Protein AF-A0A101NLZ0-F1 (afdb_monomer_lite)

pLDDT: mean 79.04, std 18.19, range [40.56, 98.12]

Foldseek 3Di:
DDDPVVVVVVVVVVVVVVVVVVVVVVVVDPDDD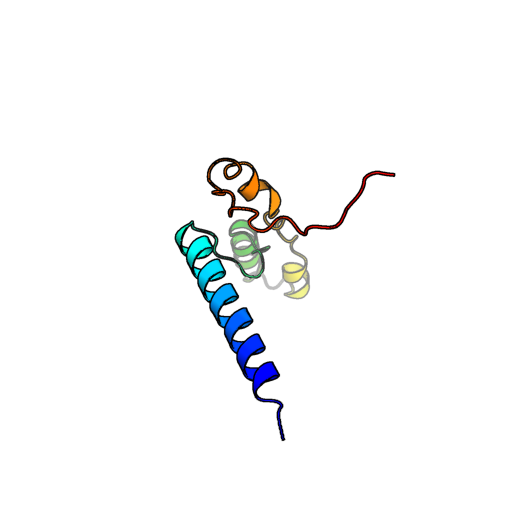FQQADVVLVVVLVVQVVDPVDDPVNSVPRGTHDGPDPVVVCVVPPPPPPDDDPPDDDPDDDDD

Organism: NCBI:txid67386

Radius of gyration: 24.42 Å; chains: 1; bounding box: 55×42×59 Å

Structure (mmCIF, N/CA/C/O backbone):
data_AF-A0A101NLZ0-F1
#
_entry.id   AF-A0A101NLZ0-F1
#
loop_
_atom_site.group_PDB
_atom_site.id
_atom_site.type_symbol
_atom_site.label_atom_id
_atom_site.label_alt_id
_atom_site.label_comp_id
_atom_site.label_asym_id
_atom_site.label_entity_id
_atom_site.label_seq_id
_atom_site.pdbx_PDB_ins_code
_atom_site.Cartn_x
_atom_site.Cartn_y
_atom_site.Cartn_z
_atom_site.occupancy
_atom_site.B_iso_or_equiv
_atom_site.auth_seq_id
_atom_site.auth_comp_id
_atom_site.auth_asym_id
_atom_site.auth_atom_id
_atom_site.pdbx_PDB_model_num
ATOM 1 N N . MET A 1 1 ? 1.109 -1.586 35.313 1.00 65.19 1 MET A N 1
ATOM 2 C CA . MET A 1 1 ? -0.272 -2.076 35.098 1.00 65.19 1 MET A CA 1
ATOM 3 C C . MET A 1 1 ? -0.892 -1.227 33.992 1.00 65.19 1 MET A C 1
ATOM 5 O O . MET A 1 1 ? -0.849 -0.010 34.113 1.00 65.19 1 MET A O 1
ATOM 9 N N . ARG A 1 2 ? -1.338 -1.821 32.876 1.00 60.75 2 ARG A N 1
ATOM 10 C CA . ARG A 1 2 ? -2.008 -1.080 31.787 1.00 60.75 2 ARG A CA 1
ATOM 11 C C . ARG A 1 2 ? -3.445 -0.761 32.213 1.00 60.75 2 ARG A C 1
ATOM 13 O O . ARG A 1 2 ? -4.067 -1.591 32.868 1.00 60.75 2 ARG A O 1
ATOM 20 N N . ALA A 1 3 ? -3.955 0.423 31.880 1.00 85.38 3 ALA A N 1
ATOM 21 C CA . ALA A 1 3 ? -5.312 0.828 32.242 1.00 85.38 3 ALA A CA 1
ATOM 22 C C . ALA A 1 3 ? -6.338 0.056 31.381 1.00 85.38 3 ALA A C 1
ATOM 24 O O . ALA A 1 3 ? -6.286 0.192 30.158 1.00 85.38 3 ALA A O 1
ATOM 25 N N . PRO A 1 4 ? -7.279 -0.716 31.965 1.00 89.69 4 PRO A N 1
ATOM 26 C CA . PRO A 1 4 ? -8.230 -1.547 31.210 1.00 89.69 4 PRO A CA 1
ATOM 27 C C . PRO A 1 4 ? -9.024 -0.784 30.138 1.00 89.69 4 PRO A C 1
ATOM 29 O O . PRO A 1 4 ? -9.293 -1.305 29.059 1.00 89.69 4 PRO A O 1
ATOM 32 N N . LEU A 1 5 ? -9.331 0.488 30.402 1.00 94.31 5 LEU A N 1
ATOM 33 C CA . LEU A 1 5 ? -10.010 1.373 29.458 1.00 94.31 5 LEU A CA 1
ATOM 34 C C . LEU A 1 5 ? -9.169 1.687 28.209 1.00 94.31 5 LEU A C 1
ATOM 36 O O . LEU A 1 5 ? -9.708 1.765 27.107 1.00 94.31 5 LEU A O 1
ATOM 40 N N . ALA A 1 6 ? -7.856 1.866 28.364 1.00 95.44 6 ALA A N 1
ATOM 41 C CA . ALA A 1 6 ? -6.981 2.204 27.244 1.00 95.44 6 ALA A CA 1
ATOM 42 C C . ALA A 1 6 ? -6.922 1.061 26.219 1.00 95.44 6 ALA A C 1
ATOM 44 O O . ALA A 1 6 ? -6.945 1.304 25.014 1.00 95.44 6 ALA A O 1
ATOM 45 N N . GLU A 1 7 ? -6.912 -0.184 26.697 1.00 93.00 7 GLU A N 1
ATOM 46 C CA . GLU A 1 7 ? -6.924 -1.363 25.827 1.00 93.00 7 GLU A CA 1
ATOM 47 C C . GLU A 1 7 ? -8.283 -1.544 25.136 1.00 93.00 7 GLU A C 1
ATOM 49 O O . GLU A 1 7 ? -8.323 -1.811 23.937 1.00 93.00 7 GLU A O 1
ATOM 54 N N . PHE A 1 8 ? -9.399 -1.290 25.833 1.00 95.38 8 PHE A N 1
ATOM 55 C CA . PHE A 1 8 ? -10.729 -1.302 25.212 1.00 95.38 8 PHE A CA 1
ATOM 56 C C . PHE A 1 8 ? -10.840 -0.299 24.052 1.00 95.38 8 PHE A C 1
ATOM 58 O O . PHE A 1 8 ? -11.275 -0.654 22.956 1.00 95.38 8 PHE A O 1
ATOM 65 N N . ILE A 1 9 ? -10.405 0.949 24.262 1.00 97.00 9 ILE A N 1
ATOM 66 C CA . ILE A 1 9 ? -10.472 1.997 23.231 1.00 97.00 9 ILE A CA 1
ATOM 67 C C . ILE A 1 9 ? -9.581 1.645 22.034 1.00 97.00 9 ILE A C 1
ATOM 69 O O . ILE A 1 9 ? -9.985 1.845 20.887 1.00 97.00 9 ILE A O 1
ATOM 73 N N . ARG A 1 10 ? -8.385 1.093 22.276 1.00 95.88 10 ARG A N 1
ATOM 74 C CA . ARG A 1 10 ? -7.486 0.643 21.207 1.00 95.88 10 ARG A CA 1
ATOM 75 C C . ARG A 1 10 ? -8.160 -0.404 20.325 1.00 95.88 10 ARG A C 1
ATOM 77 O O . ARG A 1 10 ? -8.179 -0.237 19.107 1.00 95.88 10 ARG A O 1
ATOM 84 N N . GLU A 1 11 ? -8.744 -1.440 20.922 1.00 96.69 11 GLU A N 1
ATOM 85 C CA . GLU A 1 11 ? -9.420 -2.496 20.162 1.00 96.69 11 GLU A CA 1
ATOM 86 C C . GLU A 1 11 ? -10.676 -1.986 19.447 1.00 96.69 11 GLU A C 1
ATOM 88 O O . GLU A 1 11 ? -10.934 -2.368 18.302 1.00 96.69 11 GLU A O 1
ATOM 93 N N . PHE A 1 12 ? -11.409 -1.044 20.045 1.00 97.50 12 PHE A N 1
ATOM 94 C CA . PHE A 1 12 ? -12.537 -0.390 19.384 1.00 97.50 12 PHE A CA 1
ATOM 95 C C . PHE A 1 12 ? -12.110 0.392 18.128 1.00 97.50 12 PHE A C 1
ATOM 97 O O . PHE A 1 12 ? -12.703 0.240 17.061 1.00 97.50 12 PHE A O 1
ATOM 104 N N . ILE A 1 13 ? -11.036 1.184 18.206 1.00 97.31 13 ILE A N 1
ATOM 105 C CA . ILE A 1 13 ? -10.522 1.942 17.051 1.00 97.31 13 ILE A CA 1
ATOM 106 C C . ILE A 1 13 ? -10.011 0.995 15.964 1.00 97.31 13 ILE A C 1
ATOM 108 O O . ILE A 1 13 ? -10.287 1.182 14.776 1.00 97.31 13 ILE A O 1
ATOM 112 N N . VAL A 1 14 ? -9.252 -0.027 16.357 1.00 98.12 14 VAL A N 1
ATOM 113 C CA . VAL A 1 14 ? -8.657 -0.973 15.416 1.00 98.12 14 VAL A CA 1
ATOM 114 C C . VAL A 1 14 ? -9.741 -1.788 14.703 1.00 98.12 14 VAL A C 1
ATOM 116 O O . VAL A 1 14 ? -9.669 -1.942 13.482 1.00 98.12 14 VAL A O 1
ATOM 119 N N . SER A 1 15 ? -10.750 -2.282 15.424 1.00 97.75 15 SER A N 1
ATOM 120 C CA . SER A 1 15 ? -11.874 -3.021 14.830 1.00 97.75 15 SER A CA 1
ATOM 121 C C . SER A 1 15 ? -12.673 -2.151 13.858 1.00 97.75 15 SER A C 1
ATOM 123 O O . SER A 1 15 ? -12.818 -2.541 12.699 1.00 97.75 15 SER A O 1
ATOM 125 N N . GLY A 1 16 ? -13.057 -0.933 14.255 1.00 96.94 16 GLY A N 1
ATOM 126 C CA . GLY A 1 16 ? -13.764 -0.002 13.366 1.00 96.94 16 GLY A CA 1
ATOM 127 C C . GLY A 1 16 ? -12.945 0.398 12.131 1.00 96.94 16 GLY A C 1
ATOM 128 O O . GLY A 1 16 ? -13.481 0.550 11.033 1.00 96.94 16 GLY A O 1
ATOM 129 N N . THR A 1 17 ? -11.620 0.502 12.268 1.00 96.75 17 THR A N 1
ATOM 130 C CA . THR A 1 17 ? -10.728 0.763 11.127 1.00 96.75 17 THR A CA 1
ATOM 131 C C . THR A 1 17 ? -10.691 -0.421 10.165 1.00 96.75 17 THR A C 1
ATOM 133 O O . THR A 1 17 ? -10.722 -0.233 8.949 1.00 96.75 17 THR A O 1
ATOM 136 N N . ARG A 1 18 ? -10.620 -1.652 10.685 1.00 96.94 18 ARG A N 1
ATOM 137 C CA . ARG A 1 18 ? -10.604 -2.868 9.860 1.00 96.94 18 ARG A CA 1
ATOM 138 C C . ARG A 1 18 ? -11.909 -3.050 9.098 1.00 96.94 18 ARG A C 1
ATOM 140 O O . ARG A 1 18 ? -11.845 -3.361 7.913 1.00 96.94 18 ARG A O 1
ATOM 147 N N . GLU A 1 19 ? -13.040 -2.799 9.747 1.00 96.88 19 GLU A N 1
ATOM 148 C CA . GLU A 1 19 ? -14.366 -2.811 9.125 1.00 96.88 19 GLU A CA 1
ATOM 149 C C . GLU A 1 19 ? -14.441 -1.795 7.976 1.00 96.88 19 GLU A C 1
ATOM 151 O O . GLU A 1 19 ? -14.675 -2.169 6.828 1.00 96.88 19 GLU A O 1
ATOM 156 N N . GLY A 1 20 ? -14.088 -0.531 8.232 1.00 93.25 20 GLY A N 1
ATOM 157 C CA . GLY A 1 20 ? -14.085 0.497 7.187 1.00 93.25 20 GLY A CA 1
ATOM 158 C C . GLY A 1 20 ? -13.121 0.195 6.032 1.00 93.25 20 GLY A C 1
ATOM 159 O O . GLY A 1 20 ? -13.430 0.456 4.867 1.00 93.25 20 GLY A O 1
ATOM 160 N N . LEU A 1 21 ? -11.953 -0.388 6.324 1.00 95.06 21 LEU A N 1
ATOM 161 C CA . LEU A 1 21 ? -11.011 -0.828 5.295 1.00 95.06 21 LEU A CA 1
ATOM 162 C C . LEU A 1 21 ? -11.541 -2.022 4.481 1.00 95.06 21 LEU A C 1
ATOM 164 O O . LEU A 1 21 ? -11.233 -2.122 3.293 1.00 95.06 21 LEU A O 1
ATOM 168 N N . ALA A 1 22 ? -12.303 -2.931 5.091 1.00 93.44 22 ALA A N 1
ATOM 169 C CA . ALA A 1 22 ? -12.951 -4.035 4.388 1.00 93.44 22 ALA A CA 1
ATOM 170 C C . ALA A 1 22 ? -14.030 -3.513 3.428 1.00 93.44 22 ALA A C 1
ATOM 172 O O . ALA A 1 22 ? -14.014 -3.872 2.251 1.00 93.44 22 ALA A O 1
ATOM 173 N N . ASP A 1 23 ? -14.866 -2.574 3.877 1.00 92.31 23 ASP A N 1
ATOM 174 C CA . ASP A 1 23 ? -15.907 -1.949 3.055 1.00 92.31 23 ASP A CA 1
ATOM 175 C C . ASP A 1 23 ? -15.343 -1.258 1.812 1.00 92.31 23 ASP A C 1
ATOM 177 O O . ASP A 1 23 ? -15.861 -1.408 0.703 1.00 92.31 23 ASP A O 1
ATOM 181 N N . VAL A 1 24 ? -14.261 -0.486 1.957 1.00 89.19 24 VAL A N 1
ATOM 182 C CA . VAL A 1 24 ? -13.658 0.192 0.798 1.00 89.19 24 VAL A CA 1
ATOM 183 C C . VAL A 1 24 ? -12.970 -0.788 -0.150 1.00 89.19 24 VAL A C 1
ATOM 185 O O . VAL A 1 24 ? -13.017 -0.561 -1.361 1.00 89.19 24 VAL A O 1
ATOM 188 N N . ARG A 1 25 ? -12.383 -1.878 0.365 1.00 89.44 25 ARG A N 1
ATOM 189 C CA . ARG A 1 25 ? -11.804 -2.947 -0.463 1.00 89.44 25 ARG A CA 1
ATOM 190 C C . ARG A 1 25 ? -12.873 -3.698 -1.243 1.00 89.44 25 ARG A C 1
ATOM 192 O O . ARG A 1 25 ? -12.683 -3.915 -2.435 1.00 89.44 25 ARG A O 1
ATOM 199 N N . ALA A 1 26 ? -14.015 -3.997 -0.623 1.00 91.31 26 ALA A N 1
ATOM 200 C CA . ALA A 1 26 ? -15.177 -4.561 -1.310 1.00 91.31 26 ALA A CA 1
ATOM 201 C C . ALA A 1 26 ? -15.681 -3.637 -2.436 1.00 91.31 26 ALA A C 1
ATOM 203 O O . ALA A 1 26 ? -16.106 -4.101 -3.488 1.00 91.31 26 ALA A O 1
ATOM 204 N N . ARG A 1 27 ? -15.541 -2.315 -2.264 1.00 89.56 27 ARG A N 1
ATOM 205 C CA . ARG A 1 27 ? -15.817 -1.293 -3.295 1.00 89.56 27 ARG A CA 1
ATOM 206 C C . ARG A 1 27 ? -14.670 -1.095 -4.304 1.00 89.56 27 ARG A C 1
ATOM 208 O O . ARG A 1 27 ? -14.612 -0.052 -4.957 1.00 89.56 27 ARG A O 1
ATOM 215 N N . GLY A 1 28 ? -13.717 -2.024 -4.387 1.00 88.25 28 GLY A N 1
ATOM 216 C CA . GLY A 1 28 ? -12.611 -2.006 -5.349 1.00 88.25 28 GLY A CA 1
ATOM 217 C C . GLY A 1 28 ? -11.438 -1.079 -5.006 1.00 88.25 28 GLY A C 1
ATOM 218 O O . GLY A 1 28 ? -10.536 -0.907 -5.824 1.00 88.25 28 GLY A O 1
ATOM 219 N N . LYS A 1 29 ? -11.397 -0.463 -3.814 1.00 87.75 29 LYS A N 1
ATOM 220 C CA . LYS A 1 29 ? -10.238 0.343 -3.395 1.00 87.75 29 LYS A CA 1
ATOM 221 C C . LYS A 1 29 ? -9.130 -0.581 -2.885 1.00 87.75 29 LYS A C 1
ATOM 223 O O . LYS A 1 29 ? -9.231 -1.117 -1.789 1.00 87.75 29 LYS A O 1
ATOM 228 N N . VAL A 1 30 ? -8.057 -0.727 -3.661 1.00 85.38 30 VAL A N 1
ATOM 229 C CA . VAL A 1 30 ? -6.915 -1.603 -3.325 1.00 85.38 30 VAL A CA 1
ATOM 230 C C . VAL A 1 30 ? -6.124 -1.077 -2.112 1.00 85.38 30 VAL A C 1
ATOM 232 O O . VAL A 1 30 ? -5.806 -1.832 -1.193 1.00 85.38 30 VAL A O 1
ATOM 235 N N . GLY A 1 31 ? -5.872 0.238 -2.058 1.00 85.00 31 GLY A N 1
ATOM 236 C CA . GLY A 1 31 ? -5.022 0.865 -1.035 1.00 85.00 31 GLY A CA 1
ATOM 237 C C . GLY A 1 31 ? -3.522 0.633 -1.275 1.00 85.00 31 GLY A C 1
ATOM 238 O O . 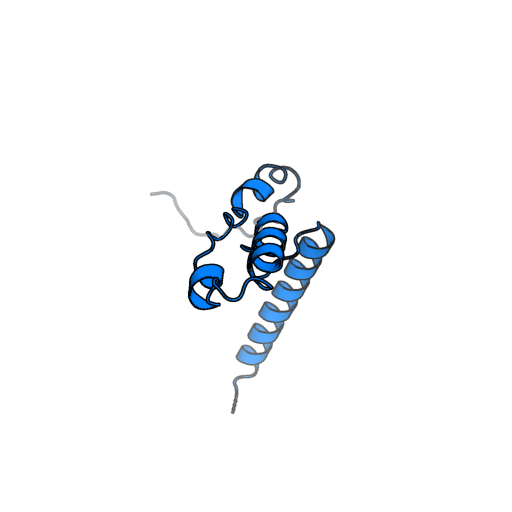GLY A 1 31 ? -3.124 0.145 -2.327 1.00 85.00 31 GLY A O 1
ATOM 239 N N . GLY A 1 32 ? -2.684 0.999 -0.301 1.00 88.31 32 GLY A N 1
ATOM 240 C CA . GLY A 1 32 ? -1.228 0.827 -0.383 1.00 88.31 32 GLY A CA 1
ATOM 241 C C . GLY A 1 32 ? -0.496 1.941 -1.140 1.00 88.31 32 GLY A C 1
ATOM 242 O O . GLY A 1 32 ? -1.050 3.010 -1.402 1.00 88.31 32 GLY A O 1
ATOM 243 N N . ARG A 1 33 ? 0.786 1.705 -1.444 1.00 87.19 33 ARG A N 1
ATOM 244 C CA . ARG A 1 33 ? 1.622 2.651 -2.193 1.00 87.19 33 ARG A CA 1
ATOM 245 C C . ARG A 1 33 ? 1.207 2.634 -3.669 1.00 87.19 33 ARG A C 1
ATOM 247 O O . ARG A 1 33 ? 1.208 1.556 -4.257 1.00 87.19 33 ARG A O 1
ATOM 254 N N . PRO A 1 34 ? 0.915 3.790 -4.287 1.00 86.38 34 PRO A N 1
ATOM 255 C CA . PRO A 1 34 ? 0.661 3.853 -5.720 1.00 86.38 34 PRO A CA 1
ATOM 256 C C . PRO A 1 34 ? 1.843 3.300 -6.526 1.00 86.38 34 PRO A C 1
ATOM 258 O O . PRO A 1 34 ? 2.999 3.651 -6.262 1.00 86.38 34 PRO A O 1
ATOM 261 N N . THR A 1 35 ? 1.557 2.451 -7.512 1.00 86.75 35 THR A N 1
ATOM 262 C CA . THR A 1 35 ? 2.569 1.965 -8.453 1.00 86.75 35 THR A CA 1
ATOM 263 C C . THR A 1 35 ? 2.990 3.114 -9.361 1.00 86.75 35 THR A C 1
ATOM 265 O O . THR A 1 35 ? 2.179 3.653 -10.104 1.00 86.75 35 THR A O 1
ATOM 268 N N . VAL A 1 36 ? 4.267 3.485 -9.295 1.00 88.06 36 VAL A N 1
ATOM 269 C CA . VAL A 1 36 ? 4.877 4.531 -10.140 1.00 88.06 36 VAL A CA 1
ATOM 270 C C . VAL A 1 36 ? 5.701 3.945 -11.288 1.00 88.06 36 VAL A C 1
ATOM 272 O O . VAL A 1 36 ? 6.332 4.675 -12.040 1.00 88.06 36 VAL A O 1
ATOM 275 N N . VAL A 1 37 ? 5.741 2.619 -11.415 1.00 89.00 37 VAL A N 1
ATOM 276 C CA . VAL A 1 37 ? 6.417 1.921 -12.513 1.00 89.00 37 VAL A CA 1
ATOM 277 C C . VAL A 1 37 ? 5.344 1.342 -13.430 1.00 89.00 37 VAL A C 1
ATOM 279 O O . VAL A 1 37 ? 4.634 0.417 -13.048 1.00 89.00 37 VAL A O 1
ATOM 282 N N . ASN A 1 38 ? 5.212 1.914 -14.624 1.00 88.12 38 ASN A N 1
ATOM 283 C CA . ASN A 1 38 ? 4.255 1.479 -15.640 1.00 88.12 38 ASN A CA 1
ATOM 284 C C . ASN A 1 38 ? 4.838 0.319 -16.477 1.00 88.12 38 ASN A C 1
ATOM 286 O O . ASN A 1 38 ? 6.066 0.233 -16.592 1.00 88.12 38 ASN A O 1
ATOM 290 N N . PRO A 1 39 ? 4.021 -0.542 -17.117 1.00 90.00 39 PRO A N 1
ATOM 291 C CA . PRO A 1 39 ? 4.516 -1.633 -17.961 1.00 90.00 39 PRO A CA 1
ATOM 292 C C . PRO A 1 39 ? 5.454 -1.179 -19.083 1.00 90.00 39 PRO A C 1
ATOM 294 O O . PRO A 1 39 ? 6.384 -1.905 -19.422 1.00 90.00 39 PRO A O 1
ATOM 297 N N . ASP A 1 40 ? 5.268 0.029 -19.618 1.00 90.00 40 ASP A N 1
ATOM 298 C CA . ASP A 1 40 ? 6.159 0.593 -20.639 1.00 90.00 40 ASP A CA 1
ATOM 299 C C . ASP A 1 40 ? 7.568 0.855 -20.108 1.00 90.00 40 ASP A C 1
ATOM 301 O O . ASP A 1 40 ? 8.544 0.586 -20.801 1.00 90.00 40 ASP A O 1
ATOM 305 N N . ILE A 1 41 ? 7.681 1.306 -18.854 1.00 90.62 41 ILE A N 1
ATOM 306 C CA . ILE A 1 41 ? 8.971 1.518 -18.185 1.00 90.62 41 ILE A CA 1
ATOM 307 C C . ILE A 1 41 ? 9.644 0.167 -17.937 1.00 90.62 41 ILE A C 1
ATOM 309 O O . ILE A 1 41 ? 10.845 0.028 -18.147 1.00 90.62 41 ILE A O 1
ATOM 313 N N . VAL A 1 42 ? 8.872 -0.850 -17.533 1.00 92.50 42 VAL A N 1
ATOM 314 C CA . VAL A 1 42 ? 9.391 -2.216 -17.351 1.00 92.50 42 VAL A CA 1
ATOM 315 C C . VAL A 1 42 ? 9.893 -2.791 -18.673 1.00 92.50 42 VAL A C 1
ATOM 317 O O . VAL A 1 42 ? 10.944 -3.423 -18.692 1.00 92.50 42 VAL A O 1
ATOM 320 N N . ARG A 1 43 ? 9.160 -2.577 -19.770 1.00 93.88 43 ARG A N 1
ATOM 321 C CA . ARG A 1 43 ? 9.564 -3.015 -21.110 1.00 93.88 43 ARG A CA 1
ATOM 322 C C . ARG A 1 43 ? 10.845 -2.310 -21.550 1.00 93.88 43 ARG A C 1
ATOM 324 O O . ARG A 1 43 ? 11.820 -2.992 -21.821 1.00 93.88 43 ARG A O 1
ATOM 331 N N . ALA A 1 44 ? 10.888 -0.980 -21.475 1.00 91.56 44 ALA A N 1
ATOM 332 C CA . ALA A 1 44 ? 12.081 -0.205 -21.815 1.00 91.56 44 ALA A CA 1
ATOM 333 C C . ALA A 1 44 ? 13.312 -0.640 -21.000 1.00 91.56 44 ALA A C 1
ATOM 335 O O . ALA A 1 44 ? 14.381 -0.858 -21.556 1.00 91.56 44 A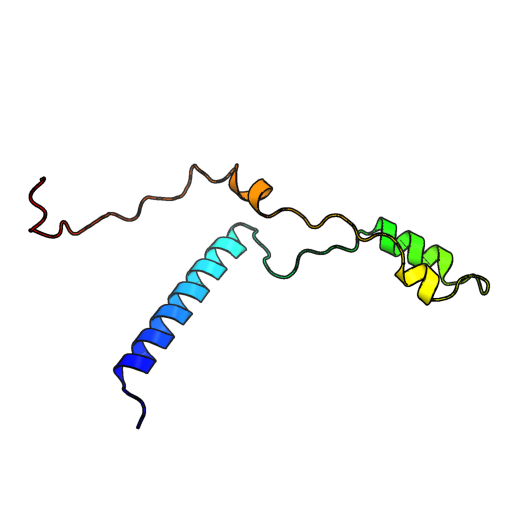LA A O 1
ATOM 336 N N . ALA A 1 45 ? 13.158 -0.845 -19.688 1.00 93.44 45 ALA A N 1
ATOM 337 C CA . ALA A 1 45 ? 14.246 -1.334 -18.845 1.00 93.44 45 ALA A CA 1
ATOM 338 C C . ALA A 1 45 ? 14.718 -2.744 -19.242 1.00 93.44 45 ALA A C 1
ATOM 340 O O . ALA A 1 45 ? 15.914 -3.019 -19.193 1.00 93.44 45 ALA A O 1
ATOM 341 N N . ARG A 1 46 ? 13.795 -3.636 -19.632 1.00 94.19 46 ARG A N 1
ATOM 342 C CA . ARG A 1 46 ? 14.115 -4.993 -20.104 1.00 94.19 46 ARG A CA 1
ATOM 343 C C . ARG A 1 46 ? 14.818 -4.992 -21.454 1.00 94.19 46 ARG A C 1
ATOM 345 O O . ARG A 1 46 ? 15.688 -5.829 -21.640 1.00 94.19 46 ARG A O 1
ATOM 352 N N . ASP A 1 47 ? 14.465 -4.072 -22.343 1.00 94.00 47 ASP A N 1
ATOM 353 C CA . ASP A 1 47 ? 15.087 -3.948 -23.663 1.00 94.00 47 ASP A CA 1
ATOM 354 C C . ASP A 1 47 ? 16.514 -3.382 -23.556 1.00 94.00 47 ASP A C 1
ATOM 356 O O . ASP A 1 47 ? 17.388 -3.773 -24.320 1.00 94.00 47 ASP A O 1
ATOM 360 N N . MET A 1 48 ? 16.770 -2.510 -22.572 1.00 92.38 48 MET A N 1
ATOM 361 C CA . MET A 1 48 ? 18.095 -1.925 -22.323 1.00 92.38 48 MET A CA 1
ATOM 362 C C . MET A 1 48 ? 19.054 -2.852 -21.561 1.00 92.38 48 MET A C 1
ATOM 364 O O . MET A 1 48 ? 20.262 -2.679 -21.645 1.00 92.38 48 MET A O 1
ATOM 368 N N . LEU A 1 49 ? 18.542 -3.805 -20.779 1.00 93.38 49 LEU A N 1
ATOM 369 C CA . LEU A 1 49 ? 19.353 -4.638 -19.883 1.00 93.38 49 LEU A CA 1
ATOM 370 C C . LEU A 1 49 ? 20.370 -5.577 -20.579 1.00 93.38 49 LEU A C 1
ATOM 372 O O . LEU A 1 49 ? 21.424 -5.808 -19.987 1.00 93.38 49 LEU A O 1
ATOM 376 N N . PRO A 1 50 ? 20.096 -6.153 -21.768 1.00 93.69 50 PRO A N 1
ATOM 377 C CA . PRO A 1 50 ? 21.042 -7.030 -22.461 1.00 93.69 50 PRO A CA 1
ATOM 378 C C . PRO A 1 50 ? 22.231 -6.297 -23.090 1.00 93.69 50 PRO A C 1
ATOM 380 O O . PRO A 1 50 ? 23.222 -6.948 -23.416 1.00 93.69 50 PRO A O 1
ATOM 383 N N . ASP A 1 51 ? 22.126 -4.981 -23.295 1.00 91.50 51 ASP A N 1
ATOM 384 C CA . ASP A 1 51 ? 23.174 -4.176 -23.916 1.00 91.50 51 ASP A CA 1
ATOM 385 C C . ASP A 1 51 ? 24.279 -3.850 -22.888 1.00 91.50 51 ASP A C 1
ATOM 387 O O . ASP A 1 51 ? 24.004 -3.172 -21.890 1.00 91.50 51 ASP A O 1
ATOM 391 N N . PRO A 1 52 ? 25.530 -4.311 -23.092 1.00 83.75 52 PRO A N 1
ATOM 392 C CA . PRO A 1 52 ? 26.631 -4.047 -22.169 1.00 83.75 52 PRO A CA 1
ATOM 393 C C . PRO A 1 52 ? 27.007 -2.559 -22.067 1.00 83.75 52 PRO A C 1
ATOM 395 O O . PRO A 1 52 ? 27.624 -2.169 -21.072 1.00 83.75 52 PRO A O 1
ATOM 398 N N . ASP A 1 53 ? 26.611 -1.720 -23.031 1.00 88.56 53 ASP A N 1
ATOM 399 C CA . ASP A 1 53 ? 26.848 -0.272 -23.002 1.00 88.56 53 ASP A CA 1
ATOM 400 C C . ASP A 1 53 ? 25.882 0.459 -22.046 1.00 88.56 53 ASP A C 1
ATOM 402 O O . ASP A 1 53 ? 26.078 1.629 -21.687 1.00 88.56 53 ASP A O 1
ATOM 406 N N . HIS A 1 54 ? 24.833 -0.219 -21.572 1.00 90.44 54 HIS A N 1
ATOM 407 C CA . HIS A 1 54 ? 23.862 0.328 -20.634 1.00 90.44 54 HIS A CA 1
ATOM 408 C C . HIS A 1 54 ? 24.152 -0.082 -19.187 1.00 90.44 54 HIS A C 1
ATOM 410 O O . HIS A 1 54 ? 23.872 -1.187 -18.731 1.00 90.44 54 HIS A O 1
ATOM 416 N N . SER A 1 55 ? 24.644 0.873 -18.393 1.00 91.81 55 SER A N 1
ATOM 417 C CA . SER A 1 55 ? 24.796 0.660 -16.949 1.00 91.81 55 SER A CA 1
ATOM 418 C C . SER A 1 55 ? 23.444 0.586 -16.225 1.00 91.81 55 SER A C 1
ATOM 420 O O . SER A 1 55 ? 22.506 1.330 -16.524 1.00 91.81 55 SER A O 1
ATOM 422 N N . ILE A 1 56 ? 23.373 -0.222 -15.163 1.00 91.25 56 ILE A N 1
ATOM 423 C CA . ILE A 1 56 ? 22.200 -0.293 -14.272 1.00 91.25 56 ILE A CA 1
ATOM 424 C C . ILE A 1 56 ? 21.829 1.089 -13.710 1.00 91.25 56 ILE A C 1
ATOM 426 O O . ILE A 1 56 ? 20.652 1.401 -13.540 1.00 91.25 56 ILE A O 1
ATOM 430 N N . THR A 1 57 ? 22.816 1.956 -13.466 1.00 93.44 57 THR A N 1
ATOM 431 C CA . THR A 1 57 ? 22.587 3.334 -13.013 1.00 93.44 57 THR A CA 1
ATOM 432 C C . THR A 1 57 ? 21.870 4.185 -14.061 1.00 93.44 57 THR A C 1
ATOM 434 O O . THR A 1 57 ? 21.051 5.023 -13.688 1.00 93.44 57 THR A O 1
ATOM 437 N N . LEU A 1 58 ? 22.148 3.992 -15.355 1.00 92.19 58 LEU A N 1
ATOM 438 C CA . LEU A 1 58 ? 21.408 4.657 -16.433 1.00 92.19 58 LEU A CA 1
ATOM 439 C C . LEU A 1 58 ? 19.970 4.140 -16.515 1.00 92.19 58 LEU A C 1
ATOM 441 O O . LEU A 1 58 ? 19.044 4.946 -16.559 1.00 92.19 58 LEU A O 1
ATOM 445 N N . ILE A 1 59 ? 19.770 2.824 -16.436 1.00 91.62 59 ILE A N 1
ATOM 446 C CA . ILE A 1 59 ? 18.433 2.209 -16.466 1.00 91.62 59 ILE A CA 1
ATOM 447 C C . ILE A 1 59 ? 17.593 2.664 -15.256 1.00 91.62 59 ILE A C 1
ATOM 449 O O . ILE A 1 59 ? 16.411 2.975 -15.383 1.00 91.62 59 ILE A O 1
ATOM 453 N N . ALA A 1 60 ? 18.201 2.804 -14.076 1.00 91.81 60 ALA A N 1
ATOM 454 C CA . ALA A 1 60 ? 17.521 3.293 -12.875 1.00 91.81 60 ALA A CA 1
ATOM 455 C C . ALA A 1 60 ? 17.077 4.768 -12.959 1.00 91.81 60 ALA A C 1
ATOM 457 O O . ALA A 1 60 ? 16.217 5.193 -12.186 1.00 91.81 60 ALA A O 1
ATOM 458 N N . LYS A 1 61 ? 17.650 5.554 -13.881 1.00 92.38 61 LYS A N 1
ATOM 459 C CA . LYS A 1 61 ? 17.254 6.949 -14.129 1.00 92.38 61 LYS A CA 1
ATOM 460 C C . LYS A 1 61 ? 16.031 7.075 -15.035 1.00 92.38 61 LYS A C 1
ATOM 462 O O . LYS A 1 61 ? 15.589 8.201 -15.261 1.00 92.38 61 LYS A O 1
ATOM 467 N N . LEU A 1 62 ? 15.478 5.964 -15.535 1.00 90.38 62 LEU A N 1
ATOM 468 C CA . LEU A 1 62 ? 14.243 5.998 -16.310 1.00 90.38 62 LEU A CA 1
ATOM 469 C C . LEU A 1 62 ? 13.149 6.758 -15.536 1.00 90.38 62 LEU A C 1
ATOM 471 O O . LEU A 1 62 ? 12.984 6.562 -14.324 1.00 90.38 62 LEU A O 1
ATOM 475 N N . PRO A 1 63 ? 12.416 7.656 -16.215 1.00 85.62 63 PRO A N 1
ATOM 476 C CA . PRO A 1 63 ? 11.423 8.491 -15.565 1.00 85.62 63 PRO A CA 1
ATOM 477 C C . PRO A 1 63 ? 10.336 7.609 -14.961 1.00 85.62 63 PRO A C 1
ATOM 479 O O . PRO A 1 63 ? 9.808 6.709 -15.612 1.00 85.62 63 PRO A O 1
ATOM 482 N N . ARG A 1 64 ? 9.995 7.867 -13.697 1.00 83.12 64 ARG A N 1
ATOM 483 C CA . ARG A 1 64 ? 8.865 7.196 -13.052 1.00 83.12 64 ARG A CA 1
ATOM 484 C C . ARG A 1 64 ? 7.565 7.678 -13.688 1.00 83.12 64 ARG A C 1
ATOM 486 O O . ARG A 1 64 ? 7.445 8.847 -14.044 1.00 83.12 64 ARG A O 1
ATOM 493 N N . GLY A 1 65 ? 6.588 6.788 -13.771 1.00 83.69 65 GLY A N 1
ATOM 494 C CA . GLY A 1 65 ? 5.221 7.149 -14.111 1.00 83.69 65 GLY A CA 1
ATOM 495 C C . GLY A 1 65 ? 4.604 8.050 -13.043 1.00 83.69 65 GLY A C 1
ATOM 496 O O . GLY A 1 65 ? 5.015 8.044 -11.875 1.00 83.69 65 GLY A O 1
ATOM 497 N N . GLU A 1 66 ? 3.605 8.826 -13.451 1.00 78.44 66 GLU A N 1
ATOM 498 C CA . GLU A 1 66 ? 2.826 9.639 -12.529 1.00 78.44 66 GLU A CA 1
ATOM 499 C C . GLU A 1 66 ? 1.993 8.722 -11.616 1.00 78.44 66 GLU A C 1
ATOM 501 O O . GLU A 1 66 ? 1.285 7.839 -12.112 1.00 78.44 66 GLU A O 1
ATOM 506 N N . PRO A 1 67 ? 2.078 8.871 -10.281 1.00 73.12 67 PRO A N 1
ATOM 507 C CA . PRO A 1 67 ? 1.231 8.098 -9.390 1.00 73.12 67 PRO A CA 1
ATOM 508 C C . PRO A 1 67 ? -0.242 8.453 -9.639 1.00 73.12 67 PRO A C 1
ATOM 510 O O . PRO A 1 67 ? -0.565 9.633 -9.776 1.00 73.12 67 PRO A O 1
ATOM 513 N N . PRO A 1 68 ? -1.162 7.475 -9.620 1.00 71.31 68 PRO A N 1
ATOM 514 C CA . PRO A 1 68 ? -2.586 7.775 -9.664 1.00 71.31 68 PRO A CA 1
ATOM 515 C C . PRO A 1 68 ? -2.976 8.682 -8.486 1.00 71.31 68 PRO A C 1
ATOM 517 O O . PRO A 1 68 ? -2.829 8.307 -7.318 1.00 71.31 68 PRO A O 1
ATOM 520 N N . HIS A 1 69 ? -3.472 9.886 -8.793 1.00 69.38 69 HIS A N 1
ATOM 521 C CA . HIS A 1 69 ? -3.927 10.841 -7.782 1.00 69.38 69 HIS A CA 1
ATOM 522 C C . HIS A 1 69 ? -5.196 10.332 -7.087 1.00 69.38 69 HIS A C 1
ATOM 524 O O . HIS A 1 69 ? -6.159 9.949 -7.753 1.00 69.38 69 HIS A O 1
ATOM 530 N N . PRO A 1 70 ? -5.261 10.359 -5.745 1.00 63.66 70 PRO A N 1
ATOM 531 C CA . PRO A 1 70 ? -6.367 9.755 -5.002 1.00 63.66 70 PRO A CA 1
ATOM 532 C C . PRO A 1 70 ? -7.722 10.456 -5.210 1.00 63.66 70 PRO A C 1
ATOM 534 O O . PRO A 1 70 ? -8.757 9.808 -5.055 1.00 63.66 70 PRO A O 1
ATOM 537 N N . ARG A 1 71 ? -7.741 11.746 -5.587 1.00 58.09 71 ARG A N 1
ATOM 538 C CA . ARG A 1 71 ? -8.983 12.527 -5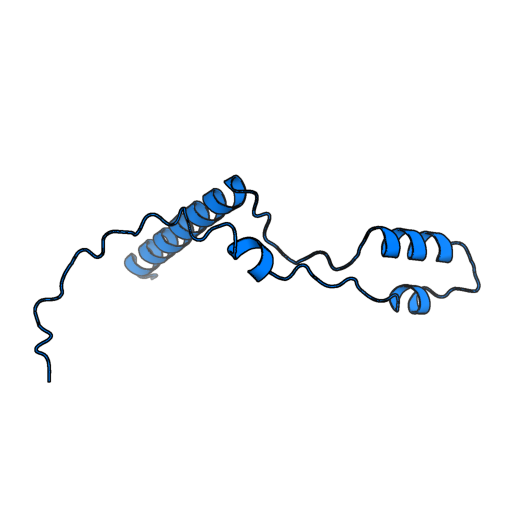.768 1.00 58.09 71 ARG A CA 1
ATOM 539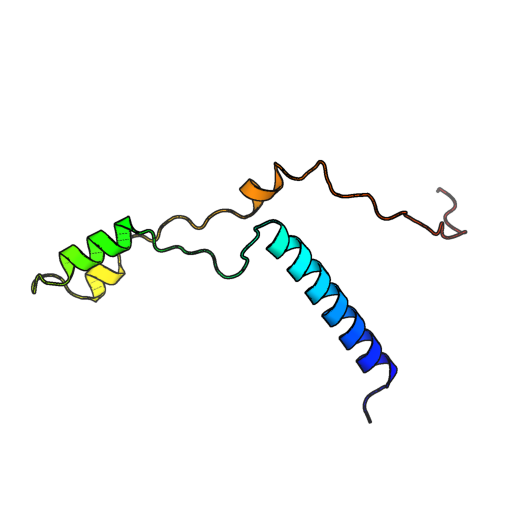 C C . ARG A 1 71 ? -9.817 12.097 -6.975 1.00 58.09 71 ARG A C 1
ATOM 541 O O . ARG A 1 71 ? -11.038 12.219 -6.933 1.00 58.09 71 ARG A O 1
ATOM 548 N N . SER A 1 72 ? -9.204 11.548 -8.022 1.00 53.50 72 SER A N 1
ATOM 549 C CA . SER A 1 72 ? -9.910 11.154 -9.253 1.00 53.50 72 SER A CA 1
ATOM 550 C C . SER A 1 72 ? -10.936 10.035 -9.014 1.00 53.50 72 SER A C 1
ATOM 552 O O . SER A 1 72 ? -11.892 9.901 -9.767 1.00 53.50 72 SER A O 1
ATOM 554 N N . ALA A 1 73 ? -10.765 9.251 -7.942 1.00 54.19 73 ALA A N 1
ATOM 555 C CA . ALA A 1 73 ? -11.653 8.150 -7.563 1.00 54.19 73 ALA A CA 1
ATOM 556 C C . ALA A 1 73 ? -12.788 8.549 -6.590 1.00 54.19 73 ALA A C 1
ATOM 558 O O . ALA A 1 73 ? -13.690 7.743 -6.339 1.00 54.19 73 ALA A O 1
ATOM 559 N N . GLU A 1 74 ? -12.746 9.757 -6.013 1.00 51.75 74 GLU A N 1
ATOM 560 C CA . GLU A 1 74 ? -13.779 10.274 -5.096 1.00 51.75 74 GLU A CA 1
ATOM 561 C C . GLU A 1 74 ? -14.949 10.936 -5.834 1.00 51.75 74 GLU A C 1
ATOM 563 O O . GLU A 1 74 ? -16.082 10.847 -5.362 1.00 51.75 74 GLU A O 1
ATOM 568 N N . ALA A 1 75 ? -14.710 11.518 -7.016 1.00 49.38 75 ALA A N 1
ATOM 569 C CA . ALA A 1 75 ? -15.719 12.263 -7.776 1.00 49.38 75 ALA A CA 1
ATOM 570 C C . ALA A 1 75 ? -16.951 11.424 -8.172 1.00 49.38 75 ALA A C 1
ATOM 572 O O . ALA A 1 75 ? -18.059 11.949 -8.232 1.00 49.38 75 ALA A O 1
ATOM 573 N N . SER A 1 76 ? -16.799 10.109 -8.356 1.00 48.50 76 SER A N 1
ATOM 574 C CA . SER A 1 76 ? -17.924 9.214 -8.674 1.00 48.50 76 SER A CA 1
ATOM 575 C C . SER A 1 76 ? -18.738 8.772 -7.447 1.00 48.50 76 SER A C 1
ATOM 577 O O . SER A 1 76 ? -19.677 7.993 -7.589 1.00 48.50 76 SER A O 1
ATOM 579 N N . ARG A 1 77 ? -18.370 9.197 -6.225 1.00 52.09 77 ARG A N 1
ATOM 580 C CA . ARG A 1 77 ? -18.816 8.566 -4.967 1.00 52.09 77 ARG A CA 1
ATOM 581 C C . ARG 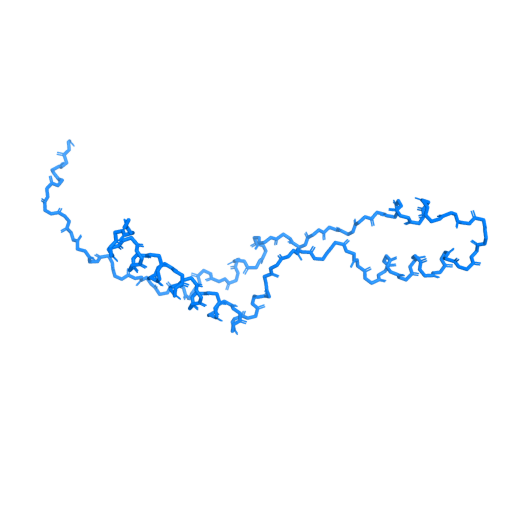A 1 77 ? -19.615 9.474 -4.027 1.00 52.09 77 ARG A C 1
ATOM 583 O O . ARG A 1 77 ? -20.020 9.019 -2.957 1.00 52.09 77 ARG A O 1
ATOM 590 N N . THR A 1 78 ? -19.904 10.711 -4.419 1.00 50.62 78 THR A N 1
ATOM 591 C CA . THR A 1 78 ? -20.687 11.668 -3.614 1.00 50.62 78 THR A CA 1
ATOM 592 C C . THR A 1 78 ? -22.138 11.218 -3.363 1.00 50.62 78 THR A C 1
ATOM 594 O O . THR A 1 78 ? -22.825 11.833 -2.560 1.00 50.62 78 THR A O 1
ATOM 597 N N . ASN A 1 79 ? -22.604 10.124 -3.984 1.00 53.06 79 ASN A N 1
ATOM 598 C CA . ASN A 1 79 ? -24.008 9.696 -3.940 1.00 53.06 79 ASN A CA 1
ATOM 599 C C . ASN A 1 79 ? -24.340 8.506 -3.014 1.00 53.06 79 ASN A C 1
ATOM 601 O O . ASN A 1 79 ? -25.478 8.058 -3.021 1.00 53.06 79 ASN A O 1
ATOM 605 N N . GLN A 1 80 ? -23.386 7.956 -2.247 1.00 52.81 80 GLN A N 1
ATOM 606 C CA . GLN A 1 80 ? -23.628 6.757 -1.407 1.00 52.81 80 GLN A CA 1
ATOM 607 C C . GLN A 1 80 ? -23.066 6.858 0.023 1.00 52.81 80 GLN A C 1
ATOM 609 O O . GLN A 1 80 ? -22.915 5.850 0.717 1.00 52.81 80 GLN A O 1
ATOM 614 N N . VAL A 1 81 ? -22.721 8.060 0.495 1.00 55.59 81 VAL A N 1
ATOM 615 C CA . VAL A 1 81 ? -22.468 8.260 1.928 1.00 55.59 81 VAL A CA 1
ATOM 616 C C . VAL A 1 81 ? -23.825 8.435 2.593 1.00 55.59 81 VAL A C 1
ATOM 618 O O . VAL A 1 81 ? -24.346 9.544 2.652 1.00 55.59 81 VAL A O 1
ATOM 621 N N . THR A 1 82 ? -24.419 7.343 3.077 1.00 51.97 82 THR A N 1
ATOM 622 C CA . THR A 1 82 ? -25.573 7.442 3.974 1.00 51.97 82 THR A CA 1
ATOM 623 C C . THR A 1 82 ? -25.160 8.321 5.156 1.00 51.97 82 THR A C 1
ATOM 625 O O . THR A 1 82 ? -24.189 7.983 5.847 1.00 51.97 82 THR A O 1
ATOM 628 N N . PRO A 1 83 ? -25.819 9.467 5.390 1.00 47.31 83 PRO A N 1
ATOM 629 C CA . PRO A 1 83 ? -25.475 10.320 6.512 1.00 47.31 83 PRO A CA 1
ATOM 630 C C . PRO A 1 83 ? -25.704 9.529 7.801 1.00 47.31 83 PRO A C 1
ATOM 632 O O . PRO A 1 83 ? -26.808 9.048 8.053 1.00 47.31 83 PRO A O 1
ATOM 635 N N . ARG A 1 84 ? -24.663 9.378 8.632 1.00 54.72 84 ARG A N 1
ATOM 636 C CA . ARG A 1 84 ? -24.879 8.918 10.007 1.00 54.72 84 ARG A CA 1
ATOM 637 C C . ARG A 1 84 ? -25.785 9.947 10.691 1.00 54.72 84 ARG A C 1
ATOM 639 O O . ARG A 1 84 ? -25.495 11.144 10.580 1.00 54.72 84 ARG A O 1
ATOM 646 N N . PRO A 1 85 ? -26.856 9.531 11.385 1.00 40.56 85 PRO A N 1
ATOM 647 C CA . PRO A 1 85 ? -27.700 10.470 12.101 1.00 40.56 85 PRO A CA 1
ATOM 648 C C . PRO A 1 85 ? -26.841 11.239 13.111 1.00 40.56 85 PRO A C 1
ATOM 650 O O . PRO A 1 85 ? -26.190 10.650 13.974 1.00 40.56 85 PRO A O 1
ATOM 653 N N . ARG A 1 86 ? -26.821 12.572 12.993 1.00 57.47 86 ARG A N 1
ATOM 654 C CA . ARG A 1 86 ? -26.341 13.466 14.055 1.00 57.47 86 ARG A CA 1
ATOM 655 C C . ARG A 1 86 ? -27.361 13.442 15.198 1.00 57.47 86 ARG A C 1
ATOM 657 O O . ARG A 1 86 ? -28.132 14.373 15.381 1.00 57.47 86 ARG A O 1
ATOM 664 N N . THR A 1 87 ? -27.380 12.362 15.957 1.00 50.19 87 THR A N 1
ATOM 665 C CA . THR A 1 87 ? -27.983 12.286 17.294 1.00 50.19 87 THR A CA 1
ATOM 666 C C . THR A 1 87 ? -26.811 12.328 18.276 1.00 50.19 87 THR A C 1
ATOM 668 O O . THR A 1 87 ? -25.903 11.518 18.145 1.00 50.19 87 THR A O 1
ATOM 671 N N . LEU A 1 88 ? -26.655 13.276 19.200 1.00 47.56 88 LEU A N 1
ATOM 672 C CA . LEU A 1 88 ? -27.610 14.029 20.009 1.00 47.56 88 LEU A CA 1
ATOM 673 C C . LEU A 1 88 ? -27.298 15.537 19.954 1.00 47.56 88 LEU A C 1
ATOM 675 O O . LEU A 1 88 ? -26.135 15.941 20.003 1.00 47.56 88 LEU A O 1
ATOM 679 N N . ALA A 1 89 ? -28.337 16.370 19.934 1.00 49.91 89 ALA A N 1
ATOM 680 C CA . ALA A 1 89 ? -28.216 17.779 20.282 1.00 49.91 89 ALA A CA 1
ATOM 681 C C . ALA A 1 89 ? -27.593 17.913 21.685 1.00 49.91 89 ALA A C 1
ATOM 683 O O . ALA A 1 89 ? -28.056 17.283 22.634 1.00 49.91 89 ALA A O 1
ATOM 684 N N . HIS A 1 90 ? -26.543 18.723 21.817 1.00 49.41 90 HIS A N 1
ATOM 685 C CA . HIS A 1 90 ? -26.020 19.123 23.121 1.00 49.41 90 HIS A CA 1
ATOM 686 C C . HIS A 1 90 ? -26.893 20.281 23.634 1.00 49.41 90 HIS A C 1
ATOM 688 O O . HIS A 1 90 ? -26.926 21.330 22.978 1.00 49.41 90 HIS A O 1
ATOM 694 N N . PRO A 1 91 ? -27.625 20.131 24.752 1.00 48.03 91 PRO A N 1
ATOM 695 C CA . PRO A 1 91 ? -28.439 21.212 25.285 1.00 48.03 91 PRO A CA 1
ATOM 696 C C . PRO A 1 91 ? -27.495 22.247 25.905 1.00 48.03 91 PRO A C 1
ATOM 698 O O . PRO A 1 91 ? -26.948 22.023 26.979 1.00 48.03 91 PRO A O 1
ATOM 701 N N . GLY A 1 92 ? -27.244 23.368 25.222 1.00 54.19 92 GLY A N 1
ATOM 702 C CA . GLY A 1 92 ? -26.462 24.441 25.848 1.00 54.19 92 GLY A CA 1
ATOM 703 C C . GLY A 1 92 ? -25.875 25.539 24.969 1.00 54.19 92 GLY A C 1
ATOM 704 O O . GLY A 1 92 ? -25.409 26.533 25.519 1.00 54.19 92 GLY A O 1
ATOM 705 N N . ARG A 1 93 ? -25.893 25.449 23.634 1.00 49.72 93 ARG A N 1
ATOM 706 C CA . ARG A 1 93 ? -25.432 26.583 22.813 1.00 49.72 93 ARG A CA 1
ATOM 707 C C . ARG A 1 93 ? -26.556 27.595 22.603 1.00 49.72 93 ARG A C 1
ATOM 709 O O . ARG A 1 93 ? -27.362 27.441 21.691 1.00 49.72 93 ARG A O 1
ATOM 716 N N . ARG A 1 94 ? -26.594 28.633 23.446 1.00 46.75 94 ARG A N 1
ATOM 717 C CA . ARG A 1 94 ? -27.285 29.887 23.110 1.00 46.75 94 ARG A CA 1
ATOM 718 C C . ARG A 1 94 ? -26.511 30.583 21.981 1.00 46.75 94 ARG A C 1
ATOM 720 O O . ARG A 1 94 ? -25.279 30.583 22.043 1.00 46.75 94 ARG A O 1
ATOM 727 N N . PRO A 1 95 ? -27.184 31.141 20.964 1.00 55.97 95 PRO A N 1
ATOM 728 C CA . PRO A 1 95 ? -26.525 32.021 20.010 1.00 55.97 95 PRO A CA 1
ATOM 729 C C . PRO A 1 95 ? -26.095 33.317 20.713 1.00 55.97 95 PRO A C 1
ATOM 731 O O . PRO A 1 95 ? -26.807 33.803 21.595 1.00 55.97 95 PRO A O 1
ATOM 734 N N . ALA A 1 96 ? -24.910 33.804 20.344 1.00 56.91 96 ALA A N 1
ATOM 735 C CA . ALA A 1 96 ? -24.463 35.167 20.620 1.00 56.91 96 ALA A CA 1
ATOM 736 C C . ALA A 1 96 ? -25.140 36.143 19.651 1.00 56.91 96 ALA A C 1
ATOM 738 O O . ALA A 1 96 ? -25.447 35.701 18.518 1.00 56.91 96 ALA A O 1
#

Secondary structure (DSSP, 8-state):
---HHHHHHHHHHHHHHHHHHHHHHHTT---SSPP---HHHHHHHHHHTT-TTS-HHHHTTSPPPPPPPGGGGTTT-TT--PPPP-----TT----

Sequence (96 aa):
MRAPLAEFIREFIVSGTREGLADVRARGKVGGRPTVVNPDIVRAARDMLPDPDHSITLIAKLPRGEPPHPRSAEASRTNQVTPRPRTLAHPGRRPA